Protein AF-A0A3S5DNP8-F1 (afdb_monomer_lite)

Structure (mmCIF, N/CA/C/O backbone):
data_AF-A0A3S5DNP8-F1
#
_entry.id   AF-A0A3S5DNP8-F1
#
loop_
_atom_site.group_PDB
_atom_site.id
_atom_site.type_symbol
_atom_site.label_atom_id
_atom_site.label_alt_id
_atom_site.label_comp_id
_atom_site.label_asym_id
_atom_site.label_entity_id
_atom_site.label_seq_id
_atom_site.pdbx_PDB_ins_code
_atom_site.Cartn_x
_atom_site.Cartn_y
_atom_site.Cartn_z
_atom_site.occupancy
_atom_site.B_iso_or_equiv
_atom_site.auth_seq_id
_atom_site.auth_comp_id
_atom_site.auth_asym_id
_atom_site.auth_atom_id
_atom_site.pdbx_PDB_model_num
ATOM 1 N N . MET A 1 1 ? 0.006 10.300 12.442 1.00 48.91 1 MET A N 1
ATOM 2 C CA . MET A 1 1 ? -0.730 9.396 11.527 1.00 48.91 1 MET A CA 1
ATOM 3 C C . MET A 1 1 ? -1.875 10.176 10.899 1.00 48.91 1 MET A C 1
ATOM 5 O O . MET A 1 1 ? -2.761 10.577 11.636 1.00 48.91 1 MET A O 1
ATOM 9 N N . TRP A 1 2 ? -1.866 10.411 9.583 1.00 54.44 2 TRP A N 1
ATOM 10 C CA . TRP A 1 2 ? -2.911 11.203 8.904 1.00 54.44 2 TRP A CA 1
ATOM 11 C C . TRP A 1 2 ? -4.284 10.508 8.796 1.00 54.44 2 TRP A C 1
ATOM 13 O O . TRP A 1 2 ? -5.269 11.179 8.529 1.00 54.44 2 TRP A O 1
ATOM 23 N N . VAL A 1 3 ? -4.373 9.192 9.041 1.00 59.72 3 VAL A N 1
ATOM 24 C CA . VAL A 1 3 ? -5.612 8.393 8.863 1.00 59.72 3 VAL A CA 1
ATOM 25 C C . VAL A 1 3 ? -6.030 7.636 10.141 1.00 59.72 3 VAL A C 1
ATOM 27 O O . VAL A 1 3 ? -6.986 6.873 10.134 1.00 59.72 3 VAL A O 1
ATOM 30 N N . GLY A 1 4 ? -5.322 7.809 11.265 1.00 54.97 4 GLY A N 1
ATOM 31 C CA . GLY A 1 4 ? -5.662 7.125 12.528 1.00 54.97 4 GLY A CA 1
ATOM 32 C C . GLY A 1 4 ? -5.624 5.587 12.477 1.00 54.97 4 GLY A C 1
ATOM 33 O O . GLY A 1 4 ? -6.115 4.939 13.395 1.00 54.97 4 GLY A O 1
ATOM 34 N N . ALA A 1 5 ? -5.049 5.002 11.421 1.00 57.88 5 ALA A N 1
ATOM 35 C CA . ALA A 1 5 ? -5.014 3.562 11.210 1.00 57.88 5 ALA A CA 1
ATOM 36 C C . ALA A 1 5 ? -4.125 2.887 12.262 1.00 57.88 5 ALA A C 1
ATOM 38 O O . ALA A 1 5 ? -2.898 2.929 12.181 1.00 57.88 5 ALA A O 1
ATOM 39 N N . LYS A 1 6 ? -4.757 2.274 13.263 1.00 58.16 6 LYS A N 1
ATOM 40 C CA . LYS A 1 6 ? -4.086 1.475 14.288 1.00 58.16 6 LYS A CA 1
ATOM 41 C C . LYS A 1 6 ? -4.008 0.037 13.788 1.00 58.16 6 LYS A C 1
ATOM 43 O O . LYS A 1 6 ? -5.039 -0.608 13.633 1.00 58.16 6 LYS A O 1
ATOM 48 N N . LEU A 1 7 ? -2.795 -0.435 13.506 1.00 59.91 7 LEU A N 1
ATOM 49 C CA . LEU A 1 7 ? -2.521 -1.834 13.194 1.00 59.91 7 LEU A CA 1
ATOM 50 C C . LEU A 1 7 ? -1.980 -2.488 14.468 1.00 59.91 7 LEU A C 1
ATOM 52 O O . LEU A 1 7 ? -0.872 -2.174 14.893 1.00 59.91 7 LEU A O 1
ATOM 56 N N . MET A 1 8 ? -2.773 -3.344 15.107 1.00 65.31 8 MET A N 1
ATOM 57 C CA . MET A 1 8 ? -2.358 -4.038 16.339 1.00 65.31 8 MET A CA 1
ATOM 58 C C . MET A 1 8 ? -1.581 -5.336 16.073 1.00 65.31 8 MET A C 1
ATOM 60 O O . MET A 1 8 ? -1.067 -5.943 17.007 1.00 65.31 8 MET A O 1
ATOM 64 N N . ALA A 1 9 ? -1.504 -5.776 14.815 1.00 61.81 9 ALA A N 1
ATOM 65 C CA . ALA A 1 9 ? -0.788 -6.983 14.426 1.00 61.81 9 ALA A CA 1
ATOM 66 C C . ALA A 1 9 ? 0.706 -6.684 14.165 1.00 61.81 9 ALA A C 1
ATOM 68 O O . ALA A 1 9 ? 1.012 -5.680 13.518 1.00 61.81 9 ALA A O 1
ATOM 69 N N . PRO A 1 10 ? 1.641 -7.558 14.596 1.00 65.69 10 PRO A N 1
ATOM 70 C CA . PRO A 1 10 ? 3.082 -7.403 14.341 1.00 65.69 10 PRO A CA 1
ATOM 71 C C . PRO A 1 10 ? 3.456 -7.584 12.856 1.00 65.69 10 PRO A C 1
ATOM 73 O O . PRO A 1 10 ? 4.598 -7.368 12.463 1.00 65.69 10 PRO A O 1
ATOM 76 N N . HIS A 1 11 ? 2.489 -7.983 12.031 1.00 68.75 11 HIS A N 1
ATOM 77 C CA . HIS A 1 11 ? 2.577 -8.183 10.592 1.00 68.75 11 HIS A CA 1
ATOM 78 C C . HIS A 1 11 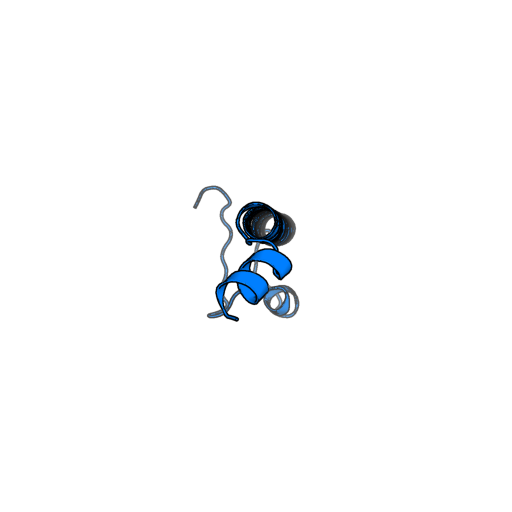? 1.420 -7.448 9.889 1.00 68.75 11 HIS A C 1
ATOM 80 O O . HIS A 1 11 ? 0.317 -7.341 10.428 1.00 68.75 11 HIS A O 1
ATOM 86 N N . GLY A 1 12 ? 1.653 -6.955 8.669 1.00 72.19 12 GLY A N 1
ATOM 87 C CA . GLY A 1 12 ? 0.616 -6.367 7.811 1.00 72.19 12 GLY A CA 1
ATOM 88 C C . GLY A 1 12 ? -0.050 -7.383 6.874 1.00 72.19 12 GLY A C 1
ATOM 89 O O . GLY A 1 12 ? 0.235 -8.576 6.918 1.00 72.19 12 GLY A O 1
ATOM 90 N N . GLY A 1 13 ? -0.919 -6.898 5.988 1.00 81.25 13 GLY A N 1
ATOM 91 C CA . GLY A 1 13 ? -1.565 -7.675 4.933 1.00 81.25 13 GLY A CA 1
ATOM 92 C C . GLY A 1 13 ? -3.033 -8.020 5.197 1.00 81.25 13 GLY A C 1
ATOM 93 O O . GLY A 1 13 ? -3.625 -7.682 6.220 1.00 81.25 13 GLY A O 1
ATOM 94 N N . LEU A 1 14 ? -3.627 -8.738 4.244 1.00 83.44 14 LEU A N 1
ATOM 95 C CA . LEU A 1 14 ? -5.045 -9.112 4.268 1.00 83.44 14 LEU A CA 1
ATOM 96 C C . LEU A 1 14 ? -5.432 -9.933 5.516 1.00 83.44 14 LEU A C 1
ATOM 98 O O . LEU A 1 14 ? -6.570 -9.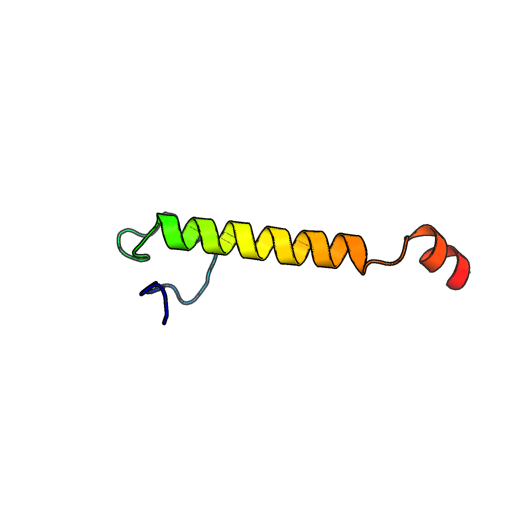865 5.970 1.00 83.44 14 LEU A O 1
ATOM 102 N N . PHE A 1 15 ? -4.470 -10.648 6.109 1.00 76.75 15 PHE A N 1
ATOM 103 C CA . PHE A 1 15 ? -4.636 -11.465 7.317 1.00 76.75 15 PHE A CA 1
ATOM 104 C C . PHE A 1 15 ? -5.157 -10.687 8.532 1.00 76.75 15 PHE A C 1
ATOM 106 O O . PHE A 1 15 ? -5.795 -11.269 9.404 1.00 76.75 15 PHE A O 1
ATOM 113 N N . VAL A 1 16 ? -4.934 -9.370 8.587 1.00 77.25 16 VAL A N 1
ATOM 114 C CA . VAL A 1 16 ? -5.382 -8.536 9.713 1.00 77.25 16 VAL A CA 1
ATOM 115 C C . VAL A 1 16 ? -6.910 -8.347 9.715 1.00 77.25 16 VAL A C 1
ATOM 117 O O . VAL A 1 16 ? -7.489 -8.108 10.770 1.00 77.25 16 VAL A O 1
ATOM 120 N N . LEU A 1 17 ? -7.591 -8.548 8.575 1.00 80.06 17 LEU A N 1
ATOM 121 C CA . LEU A 1 17 ? -9.063 -8.527 8.476 1.00 80.06 17 LEU A CA 1
ATOM 122 C C . LEU A 1 17 ? -9.731 -9.704 9.201 1.00 80.06 17 LEU A C 1
ATOM 124 O O . LEU A 1 17 ? -10.908 -9.618 9.537 1.00 80.06 17 LEU A O 1
ATOM 128 N N . LEU A 1 18 ? -8.995 -10.793 9.440 1.00 79.62 18 LEU A N 1
ATOM 129 C CA . LEU A 1 18 ? -9.503 -11.983 10.126 1.00 79.62 18 LEU A CA 1
ATOM 130 C C . LEU A 1 18 ? -9.490 -11.830 11.655 1.00 79.62 18 LEU A C 1
ATOM 132 O O . LEU A 1 18 ? -10.072 -12.657 12.352 1.00 79.62 18 LEU A O 1
ATOM 136 N N . ILE A 1 19 ? -8.833 -10.789 12.180 1.00 78.75 19 ILE A N 1
ATOM 137 C CA . ILE A 1 19 ? -8.689 -10.547 13.618 1.00 78.75 19 ILE A CA 1
ATOM 138 C C . ILE A 1 19 ? -9.662 -9.425 14.032 1.00 78.75 19 ILE A C 1
ATOM 140 O O . ILE A 1 19 ? -9.447 -8.263 13.666 1.00 78.75 19 ILE A O 1
ATOM 144 N N . PRO A 1 20 ? -10.724 -9.727 14.807 1.00 73.75 20 PRO A N 1
ATOM 145 C CA . PRO A 1 20 ? -11.701 -8.726 15.231 1.00 73.75 20 PRO A CA 1
ATOM 146 C C . PRO A 1 20 ? -11.037 -7.582 16.010 1.00 73.75 20 PRO A C 1
ATOM 148 O O . PRO A 1 20 ? -10.289 -7.815 16.955 1.00 73.75 20 PRO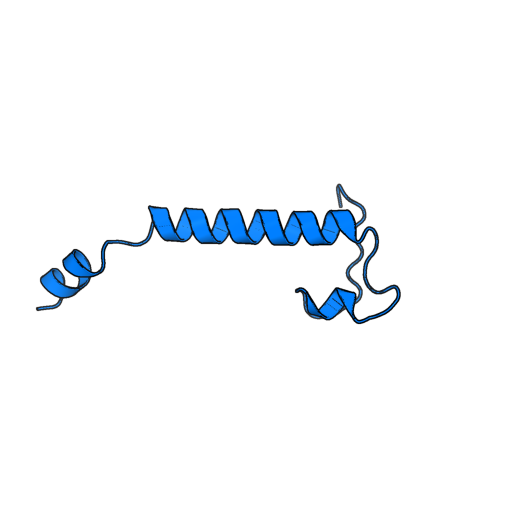 A O 1
ATOM 151 N N . GLY A 1 21 ? -11.304 -6.333 15.617 1.00 73.81 21 GLY A N 1
ATOM 152 C CA . GLY A 1 21 ? -10.779 -5.140 16.297 1.00 73.81 21 GLY A CA 1
ATOM 153 C C . GLY A 1 21 ? -9.293 -4.828 16.060 1.00 73.81 21 GLY A C 1
ATOM 154 O O . GLY A 1 21 ? -8.783 -3.872 16.641 1.00 73.81 21 GLY A O 1
ATOM 155 N N . ALA A 1 22 ? -8.590 -5.580 15.206 1.00 75.50 22 ALA A N 1
ATOM 156 C CA . ALA A 1 22 ? -7.168 -5.347 14.938 1.00 75.50 22 ALA A CA 1
ATOM 157 C C . ALA A 1 22 ? -6.881 -4.114 14.063 1.00 75.50 22 ALA A C 1
ATOM 159 O O . ALA A 1 22 ? -5.750 -3.619 14.076 1.00 75.50 22 ALA A O 1
ATOM 160 N N . ILE A 1 23 ? -7.884 -3.638 13.312 1.00 70.69 23 ILE A N 1
ATOM 161 C CA . ILE A 1 23 ? -7.777 -2.528 12.359 1.00 70.69 23 ILE A CA 1
ATOM 162 C C . ILE A 1 23 ? -9.023 -1.652 12.342 1.00 70.69 23 ILE A C 1
ATOM 164 O O . ILE A 1 23 ? -10.124 -2.111 12.050 1.00 70.69 23 ILE A O 1
ATOM 168 N N . THR A 1 24 ? -8.811 -0.353 12.541 1.00 76.31 24 THR A N 1
ATOM 169 C CA . THR A 1 24 ? -9.833 0.681 12.367 1.00 76.31 24 THR A CA 1
ATOM 170 C C . THR A 1 24 ? -9.163 1.937 11.801 1.00 76.31 24 THR A C 1
ATOM 172 O O . THR A 1 24 ? -8.153 2.361 12.370 1.00 76.31 24 THR A O 1
ATOM 175 N N . PRO A 1 25 ? -9.680 2.549 10.714 1.00 81.81 25 PRO A N 1
ATOM 176 C CA . PRO A 1 25 ? -10.819 2.127 9.885 1.00 81.81 25 PRO A CA 1
ATOM 177 C C . PRO A 1 25 ? -10.448 1.069 8.822 1.00 81.81 25 PRO A C 1
ATOM 179 O O . PRO A 1 25 ? -9.465 1.218 8.096 1.00 81.81 25 PRO A O 1
ATOM 182 N N . VAL A 1 26 ? -11.285 0.035 8.670 1.00 83.00 26 VAL A N 1
ATOM 183 C CA . VAL A 1 26 ? -11.058 -1.091 7.735 1.00 83.00 26 VAL A CA 1
ATOM 184 C C . VAL A 1 26 ? -10.980 -0.636 6.273 1.00 83.00 26 VAL A C 1
ATOM 186 O O . VAL A 1 26 ? -10.089 -1.057 5.540 1.00 83.00 26 VAL A O 1
ATOM 189 N N . LEU A 1 27 ? -11.869 0.265 5.846 1.00 84.31 27 LEU A N 1
ATOM 190 C CA . LEU A 1 27 ? -11.875 0.768 4.466 1.00 84.31 27 LEU A CA 1
ATOM 191 C C . LEU A 1 27 ? -10.589 1.531 4.121 1.00 84.31 27 LEU A C 1
ATOM 193 O O . LEU A 1 27 ? -10.026 1.333 3.048 1.00 84.31 27 LEU A O 1
ATOM 197 N N . GLY A 1 28 ? -10.087 2.354 5.046 1.00 84.44 28 GLY A N 1
ATOM 198 C CA . GLY A 1 28 ? -8.818 3.064 4.861 1.00 84.44 28 GLY A CA 1
ATOM 199 C C . GLY A 1 28 ? -7.633 2.104 4.757 1.00 84.44 28 GLY A C 1
ATOM 200 O O . GLY A 1 28 ? -6.733 2.319 3.949 1.00 84.44 28 GLY A O 1
ATOM 201 N N . TYR A 1 29 ? -7.665 1.011 5.522 1.00 84.88 29 TYR A N 1
ATOM 202 C CA . TYR A 1 29 ? -6.653 -0.038 5.449 1.00 84.88 29 TYR A CA 1
ATOM 203 C C . TYR A 1 29 ? -6.638 -0.748 4.088 1.00 84.88 29 TYR A C 1
ATOM 205 O O . TYR A 1 29 ? -5.579 -0.903 3.481 1.00 84.88 29 TYR A O 1
ATOM 213 N N . LEU A 1 30 ? -7.812 -1.122 3.573 1.00 87.62 30 LEU A N 1
ATOM 214 C CA . LEU A 1 30 ? -7.937 -1.747 2.253 1.00 87.62 30 LEU A CA 1
ATOM 215 C C . LEU A 1 30 ? -7.468 -0.815 1.131 1.00 87.62 30 LEU A C 1
ATOM 217 O O . LEU A 1 30 ? -6.710 -1.241 0.261 1.00 87.62 30 LEU A O 1
ATOM 221 N N . LEU A 1 31 ? -7.860 0.462 1.177 1.00 89.56 31 LEU A N 1
ATOM 222 C CA . LEU A 1 31 ? -7.410 1.461 0.206 1.00 89.56 31 LEU A CA 1
ATOM 223 C C . LEU A 1 31 ? -5.888 1.629 0.225 1.00 89.56 31 LEU A C 1
ATOM 225 O O . LEU A 1 31 ? -5.275 1.713 -0.837 1.00 89.56 31 LEU A O 1
ATOM 229 N N . ALA A 1 32 ? -5.268 1.626 1.407 1.00 87.62 32 ALA A N 1
ATOM 230 C CA . ALA A 1 32 ? -3.816 1.708 1.533 1.00 87.62 32 ALA A CA 1
ATOM 231 C C . ALA A 1 32 ? -3.107 0.492 0.914 1.00 87.62 32 ALA A C 1
ATOM 233 O O . ALA A 1 32 ? -2.101 0.667 0.225 1.00 87.62 32 ALA A O 1
ATOM 234 N N . ILE A 1 33 ? -3.641 -0.722 1.110 1.00 89.69 33 ILE A N 1
ATOM 235 C CA . ILE A 1 33 ? -3.114 -1.935 0.463 1.00 89.69 33 ILE A CA 1
ATOM 236 C C . ILE A 1 33 ? -3.198 -1.794 -1.055 1.00 89.69 33 ILE A C 1
ATOM 238 O O . ILE A 1 33 ? -2.182 -1.932 -1.731 1.00 89.69 33 ILE A O 1
ATOM 242 N N . VAL A 1 34 ? -4.380 -1.472 -1.586 1.00 93.38 34 VAL A N 1
ATOM 243 C CA . VAL A 1 34 ? -4.589 -1.335 -3.035 1.00 93.38 34 VAL A CA 1
ATOM 244 C C . VAL A 1 34 ? -3.654 -0.278 -3.622 1.00 93.38 34 VAL A C 1
ATOM 246 O O . VAL A 1 34 ? -2.990 -0.538 -4.624 1.00 93.38 34 VAL A O 1
ATOM 249 N N . ALA A 1 35 ? -3.540 0.884 -2.977 1.00 94.06 35 ALA A N 1
ATOM 250 C CA . ALA A 1 35 ? -2.646 1.948 -3.419 1.00 94.06 35 ALA A CA 1
ATOM 251 C C . ALA A 1 35 ? -1.178 1.489 -3.440 1.00 94.06 35 ALA A C 1
ATOM 253 O O . ALA A 1 35 ? -0.491 1.684 -4.442 1.00 94.06 35 ALA A O 1
ATOM 254 N N . GLY A 1 36 ? -0.705 0.832 -2.376 1.00 91.62 36 GLY A N 1
ATOM 255 C CA . GLY A 1 36 ? 0.660 0.306 -2.306 1.00 91.62 36 GLY A CA 1
ATOM 256 C C . GLY A 1 36 ? 0.943 -0.766 -3.360 1.00 91.62 36 GLY A C 1
ATOM 257 O O . GLY A 1 36 ? 1.988 -0.728 -4.010 1.00 91.62 36 GLY A O 1
ATOM 258 N N . THR A 1 37 ? 0.001 -1.687 -3.583 1.00 94.44 37 THR A N 1
ATOM 259 C CA . THR A 1 37 ? 0.115 -2.727 -4.615 1.00 94.44 37 THR A CA 1
ATOM 260 C C . THR A 1 37 ? 0.175 -2.127 -6.016 1.00 94.44 37 THR A C 1
ATOM 262 O O . THR A 1 37 ? 1.008 -2.552 -6.814 1.00 94.44 37 THR A O 1
ATOM 265 N N . LEU A 1 38 ? -0.653 -1.121 -6.312 1.00 96.88 38 LEU A N 1
ATOM 266 C CA . LEU A 1 38 ? -0.621 -0.427 -7.600 1.00 96.88 38 LEU A CA 1
ATOM 267 C C . LEU A 1 38 ? 0.705 0.298 -7.809 1.00 96.88 38 LEU A C 1
ATOM 269 O O . LEU A 1 38 ? 1.324 0.132 -8.854 1.00 96.88 38 LEU A O 1
ATOM 273 N N . VAL A 1 39 ? 1.176 1.053 -6.814 1.00 96.62 39 VAL A N 1
ATOM 274 C CA . VAL A 1 39 ? 2.462 1.759 -6.905 1.00 96.62 39 VAL A CA 1
ATOM 275 C C . VAL A 1 39 ? 3.604 0.772 -7.137 1.00 96.62 39 VAL A C 1
ATOM 277 O O . VAL A 1 39 ? 4.394 0.974 -8.054 1.00 96.62 39 VAL A O 1
ATOM 280 N N . ALA A 1 40 ? 3.673 -0.313 -6.362 1.00 94.50 40 ALA A N 1
ATOM 281 C CA . ALA A 1 40 ? 4.719 -1.321 -6.513 1.00 94.50 40 ALA A CA 1
ATOM 282 C C . ALA A 1 40 ? 4.642 -2.039 -7.870 1.00 94.50 40 ALA A C 1
ATOM 284 O O . ALA A 1 40 ? 5.662 -2.194 -8.538 1.00 94.50 40 ALA A O 1
ATOM 285 N N . GLY A 1 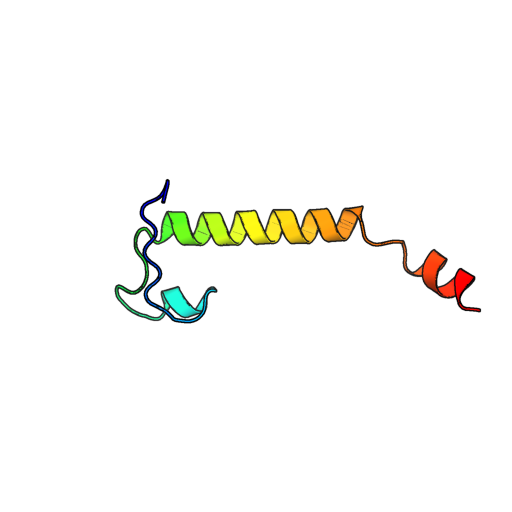41 ? 3.443 -2.445 -8.296 1.00 95.06 41 GLY A N 1
ATOM 286 C CA . GLY A 1 41 ? 3.231 -3.145 -9.562 1.00 95.06 41 GLY A CA 1
ATOM 287 C C . GLY A 1 41 ? 3.540 -2.273 -10.777 1.00 95.06 41 GLY A C 1
ATOM 288 O O . GLY A 1 41 ? 4.220 -2.723 -11.697 1.00 95.06 41 GLY A O 1
ATOM 289 N N . LEU A 1 42 ? 3.107 -1.010 -10.761 1.00 96.19 42 LEU A N 1
ATOM 290 C CA . LEU A 1 42 ? 3.403 -0.055 -11.828 1.00 96.19 42 LEU A CA 1
ATOM 291 C C . LEU A 1 42 ? 4.886 0.309 -11.846 1.00 96.19 42 LEU A C 1
ATOM 293 O O . LEU A 1 42 ? 5.507 0.250 -12.903 1.00 96.19 42 LEU A O 1
ATOM 297 N N . ALA A 1 43 ? 5.481 0.620 -10.691 1.00 95.75 43 ALA A N 1
ATOM 298 C CA . ALA A 1 43 ? 6.914 0.886 -10.608 1.00 95.75 43 ALA A CA 1
ATOM 299 C C . ALA A 1 43 ? 7.722 -0.302 -11.140 1.00 95.75 43 ALA A C 1
ATOM 301 O O . ALA A 1 43 ? 8.631 -0.109 -11.939 1.00 95.75 43 ALA A O 1
ATOM 302 N N . TYR A 1 44 ? 7.353 -1.531 -10.773 1.00 94.38 44 TYR A N 1
ATOM 303 C CA . TYR A 1 44 ? 7.979 -2.734 -11.312 1.00 94.38 44 TYR A CA 1
ATOM 304 C C . TYR A 1 44 ? 7.810 -2.842 -12.830 1.00 94.38 44 TYR A C 1
ATOM 306 O O . TYR A 1 44 ? 8.792 -3.086 -13.521 1.00 94.38 44 TYR A O 1
ATOM 314 N N . ALA A 1 45 ? 6.606 -2.623 -13.362 1.00 91.25 45 ALA A N 1
ATOM 315 C CA . ALA A 1 45 ? 6.348 -2.699 -14.799 1.00 91.25 45 ALA A CA 1
ATOM 316 C C . ALA A 1 45 ? 7.157 -1.669 -15.607 1.00 91.25 45 ALA A C 1
ATOM 318 O O . ALA A 1 45 ? 7.614 -1.986 -16.701 1.00 91.25 45 ALA A O 1
ATOM 319 N N . PHE A 1 46 ? 7.360 -0.461 -15.071 1.00 92.62 46 PHE A N 1
ATOM 320 C CA . PHE A 1 46 ? 8.126 0.590 -15.747 1.00 92.62 46 PHE A CA 1
ATOM 321 C C . PHE A 1 46 ? 9.642 0.464 -15.560 1.00 92.62 46 PHE A C 1
ATOM 323 O O . PHE A 1 46 ? 10.392 0.790 -16.477 1.00 92.62 46 PHE A O 1
ATOM 330 N N . LEU A 1 47 ? 10.113 0.027 -14.387 1.00 91.56 47 LEU A N 1
ATOM 331 C CA . LEU A 1 47 ? 11.550 -0.073 -14.102 1.00 91.56 47 LEU A CA 1
ATOM 332 C C . LEU A 1 47 ? 12.145 -1.412 -14.541 1.00 91.56 47 LEU A C 1
ATOM 334 O O . LEU A 1 47 ? 13.356 -1.490 -14.770 1.00 91.56 47 LEU A O 1
ATOM 338 N N . LYS A 1 48 ? 11.345 -2.481 -14.629 1.00 85.44 48 LYS A N 1
ATOM 339 C CA . LYS A 1 48 ? 11.864 -3.787 -1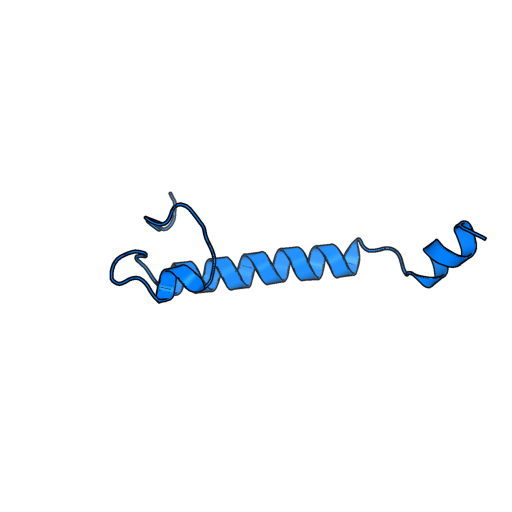5.027 1.00 85.44 48 LYS A CA 1
ATOM 340 C C . LYS A 1 48 ? 12.296 -3.744 -16.488 1.00 85.44 48 LYS A C 1
ATOM 342 O O . LYS A 1 48 ? 11.497 -3.551 -17.398 1.00 85.44 48 LYS A O 1
ATOM 347 N N . ARG A 1 49 ? 13.590 -3.983 -16.696 1.00 80.56 49 ARG A N 1
ATOM 348 C CA . ARG A 1 49 ? 14.167 -4.144 -18.028 1.00 80.56 49 ARG A CA 1
ATOM 349 C C . ARG A 1 49 ? 13.560 -5.371 -18.715 1.00 80.56 49 ARG A C 1
ATOM 351 O O . ARG A 1 49 ? 13.370 -6.390 -18.043 1.00 80.56 49 ARG A O 1
ATOM 358 N N . PRO A 1 50 ? 13.283 -5.299 -20.027 1.00 80.25 50 PRO A N 1
ATOM 359 C CA . PRO A 1 50 ? 12.735 -6.426 -20.764 1.00 80.25 50 PRO A CA 1
ATOM 360 C C . PRO A 1 50 ? 13.681 -7.625 -20.662 1.00 80.25 50 PRO A C 1
ATOM 362 O O . PRO A 1 50 ? 14.885 -7.508 -20.889 1.00 80.25 50 PRO A O 1
ATOM 365 N N . GLU A 1 51 ? 13.133 -8.788 -20.312 1.00 75.25 51 GLU A N 1
ATOM 366 C CA . GLU A 1 51 ? 13.919 -10.008 -20.076 1.00 75.25 51 GLU A CA 1
ATOM 367 C C . GLU A 1 51 ? 14.736 -10.413 -21.310 1.00 75.25 51 GLU A C 1
ATOM 369 O O . GLU A 1 51 ? 15.859 -10.887 -21.170 1.00 75.25 51 GLU A O 1
ATOM 374 N N . ALA A 1 52 ? 14.234 -10.113 -22.513 1.00 71.31 52 ALA A N 1
ATOM 375 C CA . ALA A 1 52 ? 14.954 -10.313 -23.768 1.00 71.31 52 ALA A CA 1
ATOM 376 C C . ALA A 1 52 ? 16.291 -9.543 -23.832 1.00 71.31 52 ALA A C 1
ATOM 378 O O . ALA A 1 52 ? 17.288 -10.098 -24.287 1.00 71.31 52 ALA A O 1
ATOM 379 N N . GLU A 1 53 ? 16.354 -8.303 -23.330 1.00 71.19 53 GLU A N 1
ATOM 380 C CA . GLU A 1 53 ? 17.613 -7.540 -23.262 1.00 71.19 53 GLU A CA 1
ATOM 381 C C . GLU A 1 53 ? 18.566 -8.082 -22.194 1.00 71.19 53 GLU A C 1
ATOM 383 O O . GLU A 1 53 ? 19.784 -8.026 -22.359 1.00 71.19 53 GLU A O 1
ATOM 388 N N . VAL A 1 54 ? 18.026 -8.574 -21.077 1.00 73.75 54 VAL A N 1
ATOM 389 C CA . VAL A 1 54 ? 18.837 -9.116 -19.979 1.00 73.75 54 VAL A CA 1
ATOM 390 C C . VAL A 1 54 ? 19.485 -10.437 -20.397 1.00 73.75 54 VAL A C 1
ATOM 392 O O . VAL A 1 54 ? 20.669 -10.634 -20.136 1.00 73.75 54 VAL A O 1
ATOM 395 N N . ILE A 1 55 ? 18.744 -11.302 -21.097 1.00 74.25 55 ILE A N 1
ATOM 396 C CA . ILE A 1 55 ? 19.241 -12.585 -21.613 1.00 74.25 55 ILE A CA 1
ATOM 397 C C . ILE A 1 55 ? 20.272 -12.362 -22.727 1.00 74.25 55 ILE A C 1
ATOM 399 O O . ILE A 1 55 ? 21.338 -12.968 -22.689 1.00 74.25 55 ILE A O 1
ATOM 403 N N . ALA A 1 56 ? 20.012 -11.447 -23.667 1.00 69.19 56 ALA A N 1
ATOM 404 C CA . ALA A 1 56 ? 20.945 -11.140 -24.755 1.00 69.19 56 ALA A CA 1
ATOM 405 C C . ALA A 1 56 ? 22.268 -10.510 -24.281 1.00 69.19 56 ALA A C 1
ATOM 407 O O . ALA A 1 56 ? 23.271 -10.623 -24.973 1.00 69.19 56 ALA A O 1
ATOM 408 N N . LYS A 1 57 ? 22.286 -9.842 -23.118 1.00 62.16 57 LYS A N 1
ATOM 409 C CA . LYS A 1 57 ? 23.512 -9.283 -22.522 1.00 62.16 57 LYS A CA 1
ATOM 410 C C . LYS A 1 57 ? 24.295 -10.302 -21.678 1.00 62.16 57 LYS A C 1
ATOM 412 O O . LYS A 1 57 ? 25.455 -10.055 -21.360 1.00 62.16 57 LYS A O 1
ATOM 417 N N . ALA A 1 58 ? 23.649 -11.384 -21.248 1.00 65.56 58 ALA A N 1
ATOM 418 C CA . ALA A 1 58 ? 24.256 -12.422 -20.416 1.00 65.56 58 ALA A CA 1
ATOM 419 C C . ALA A 1 58 ? 24.877 -13.576 -21.228 1.00 65.56 58 ALA A C 1
ATOM 421 O O . ALA A 1 58 ? 25.646 -14.351 -20.659 1.00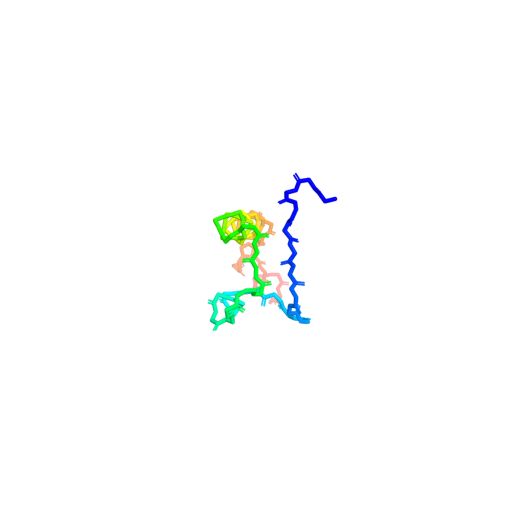 65.56 58 ALA A O 1
ATOM 422 N N . ALA A 1 59 ? 24.528 -13.689 -22.513 1.00 55.41 59 ALA A N 1
ATOM 423 C CA . ALA A 1 59 ? 25.113 -14.611 -23.489 1.00 55.41 59 ALA A CA 1
ATOM 424 C C . ALA A 1 59 ? 26.296 -13.964 -24.224 1.00 55.41 59 ALA A C 1
ATOM 426 O O . ALA A 1 59 ? 27.227 -14.718 -24.583 1.00 55.41 59 ALA A O 1
#

Radius of gyration: 17.63 Å; chains: 1; bounding box: 37×26×41 Å

Organism: Citrobacter koseri (NCBI:txid545)

pLDDT: mean 78.14, std 12.86, range [48.91, 96.88]

Secondary structure (DSSP, 8-state):
-TT--EE-SSS-SGGGGGSTTSEESHHHHHHHHHHHHHHHHHHHHHHSPPHHHHHHHH-

Foldseek 3Di:
DVQPWQQQDPDDDPVQVVPPPRTPPPVVSVVVVVVVCCVVVVCCVVPPDDVVVVVVVVD

Sequence (59 aa):
MWVGAKLMAPHGGLFVLLIPGAITPVLGYLLAIVAGTLVAGLAYAFLKRPEAEVIAKAA